Protein AF-A0A3B8KZ65-F1 (afdb_monomer_lite)

Secondary structure (DSSP, 8-state):
-----GGG-EEEEEEETTTS--S--SS--S-SEEEEEEEEEEEEEEE-TTT--EEEEEEEPP---B-TT-SS--B-SS-TT-

Sequence (82 aa):
MNTFDFNRSFFTFRIDTLVKQPLTVTHKPPFSLNNARIPIECRCVVTEKATDQAQSFVLGASCKTERVGVEGDIWLEPNADF

pLDDT: mean 85.9, std 10.55, range [49.09, 98.19]

Structure (mmCIF, N/CA/C/O backbone):
data_AF-A0A3B8KZ65-F1
#
_entry.id   AF-A0A3B8KZ65-F1
#
loop_
_atom_site.group_PDB
_atom_site.id
_atom_site.type_symbol
_atom_site.label_atom_id
_atom_site.label_alt_id
_atom_site.label_comp_id
_atom_site.label_asym_id
_atom_site.label_entity_id
_atom_site.label_seq_id
_atom_site.pdbx_PDB_ins_code
_atom_site.Cartn_x
_atom_site.Cartn_y
_atom_site.Cartn_z
_atom_site.occupancy
_atom_site.B_iso_or_equiv
_atom_site.auth_seq_id
_atom_site.auth_comp_id
_atom_site.auth_asym_id
_atom_site.auth_atom_id
_atom_site.pdbx_PDB_model_num
ATOM 1 N N . MET A 1 1 ? -26.676 -3.735 4.922 1.00 49.09 1 MET A N 1
ATOM 2 C CA . MET A 1 1 ? -25.326 -4.143 5.361 1.00 49.09 1 MET A CA 1
ATOM 3 C C . MET A 1 1 ? -24.344 -3.239 4.643 1.00 49.09 1 MET A C 1
ATOM 5 O O . MET A 1 1 ? -24.359 -3.228 3.421 1.00 49.09 1 MET A O 1
ATOM 9 N N . ASN A 1 2 ? -23.593 -2.411 5.371 1.00 73.69 2 ASN A N 1
ATOM 10 C CA . ASN A 1 2 ? -22.533 -1.610 4.760 1.00 73.69 2 ASN A CA 1
ATOM 11 C C . ASN A 1 2 ? -21.331 -2.532 4.560 1.00 73.69 2 ASN A C 1
ATOM 13 O O . ASN A 1 2 ? -20.724 -2.968 5.535 1.00 73.69 2 ASN A O 1
ATOM 17 N N . THR A 1 3 ? -21.050 -2.882 3.311 1.00 81.69 3 THR A N 1
ATOM 18 C CA . THR A 1 3 ? -19.904 -3.718 2.948 1.00 81.69 3 THR A CA 1
ATOM 19 C C . THR A 1 3 ? -18.718 -2.819 2.628 1.00 81.69 3 THR A C 1
ATOM 21 O O . THR A 1 3 ? -18.872 -1.809 1.942 1.00 81.69 3 THR A O 1
ATOM 24 N N . PHE A 1 4 ? -17.535 -3.176 3.121 1.00 84.56 4 PHE A N 1
ATOM 25 C CA . PHE A 1 4 ? -16.300 -2.490 2.756 1.00 84.56 4 PHE A CA 1
ATOM 26 C C . PHE A 1 4 ? -15.869 -2.898 1.342 1.00 84.56 4 PHE A C 1
ATOM 28 O O . PHE A 1 4 ? -15.765 -4.088 1.051 1.00 84.56 4 PHE A O 1
ATOM 35 N N . ASP A 1 5 ? -15.605 -1.918 0.474 1.00 88.12 5 ASP A N 1
ATOM 36 C CA . ASP A 1 5 ? -15.049 -2.151 -0.864 1.00 88.12 5 ASP A CA 1
ATOM 37 C C . ASP A 1 5 ? -13.530 -1.933 -0.857 1.00 88.12 5 ASP A C 1
ATOM 39 O O . ASP A 1 5 ? -13.018 -0.839 -1.125 1.00 88.12 5 ASP A O 1
ATOM 43 N N . PHE A 1 6 ? -12.792 -2.991 -0.527 1.00 88.31 6 PHE A N 1
ATOM 44 C CA . PHE A 1 6 ? -11.331 -2.951 -0.522 1.00 88.31 6 PHE A CA 1
ATOM 45 C C . PHE A 1 6 ? -10.730 -2.855 -1.934 1.00 88.31 6 PHE A C 1
ATOM 47 O O . PHE A 1 6 ? -9.656 -2.281 -2.088 1.00 88.31 6 PHE A O 1
ATOM 54 N N . ASN A 1 7 ? -11.447 -3.275 -2.988 1.00 87.19 7 ASN A N 1
ATOM 55 C CA . ASN A 1 7 ? -10.958 -3.169 -4.374 1.00 87.19 7 ASN A CA 1
ATOM 56 C C . ASN A 1 7 ? -10.783 -1.717 -4.837 1.00 87.19 7 ASN A C 1
ATOM 58 O O . ASN A 1 7 ? -10.076 -1.451 -5.810 1.00 87.19 7 ASN A O 1
ATOM 62 N N . ARG A 1 8 ? -11.440 -0.772 -4.159 1.00 90.75 8 ARG A N 1
ATOM 63 C CA . ARG A 1 8 ? -11.351 0.665 -4.446 1.00 90.75 8 ARG A CA 1
ATOM 64 C C . ARG A 1 8 ? -10.716 1.469 -3.313 1.00 90.75 8 ARG A C 1
ATOM 66 O O . ARG A 1 8 ? -10.762 2.697 -3.340 1.00 90.75 8 ARG A O 1
ATOM 73 N N . SER A 1 9 ? -10.114 0.795 -2.336 1.00 92.56 9 SER A N 1
ATOM 74 C CA . SER A 1 9 ? -9.513 1.421 -1.160 1.00 92.56 9 SER A CA 1
ATOM 75 C C . SER A 1 9 ? -7.991 1.410 -1.268 1.00 92.56 9 SER A C 1
ATOM 77 O O . SER A 1 9 ? -7.366 0.352 -1.262 1.00 92.56 9 SER A O 1
ATOM 79 N N . PHE A 1 10 ? -7.383 2.596 -1.342 1.00 93.62 10 PHE A N 1
ATOM 80 C CA . PHE A 1 10 ? -5.939 2.746 -1.526 1.00 93.62 10 PHE A CA 1
ATOM 81 C C . PHE A 1 10 ? -5.355 3.768 -0.554 1.00 93.62 10 PHE A C 1
ATOM 83 O O . PHE A 1 10 ? -5.931 4.833 -0.339 1.00 93.62 10 PHE A O 1
ATOM 90 N N . PHE A 1 11 ? -4.165 3.479 -0.037 1.00 92.38 11 PHE A N 1
ATOM 91 C CA . PHE A 1 11 ? -3.283 4.481 0.545 1.00 92.38 11 PHE A CA 1
ATOM 92 C C . PHE A 1 11 ? -2.391 5.054 -0.556 1.00 92.38 11 PHE A C 1
ATOM 94 O O . PHE A 1 11 ? -1.621 4.322 -1.177 1.00 92.38 11 PHE A O 1
ATOM 101 N N . THR A 1 12 ? -2.501 6.353 -0.819 1.00 92.88 12 THR A N 1
ATOM 102 C CA . THR A 1 12 ? -1.727 7.041 -1.860 1.00 92.88 12 THR A CA 1
ATOM 103 C C . THR A 1 12 ? -0.694 7.961 -1.240 1.00 92.88 12 THR A C 1
ATOM 105 O O . THR A 1 12 ? -1.013 8.721 -0.325 1.00 92.88 12 THR A O 1
ATOM 108 N N . PHE A 1 13 ? 0.522 7.948 -1.770 1.00 91.44 13 PHE A N 1
ATOM 109 C CA . PHE A 1 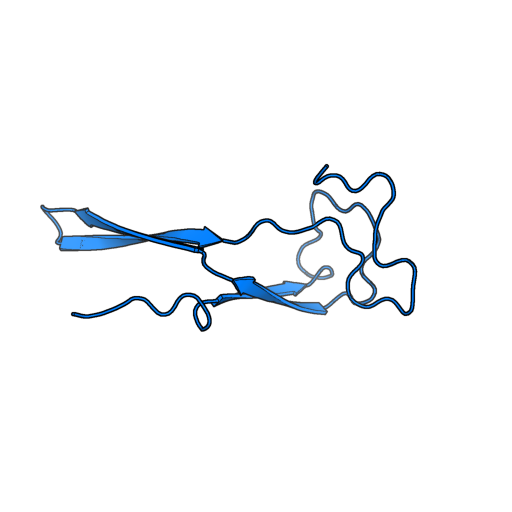13 ? 1.605 8.791 -1.282 1.00 91.44 13 PHE A CA 1
ATOM 110 C C . PHE A 1 13 ? 2.585 9.126 -2.401 1.00 91.44 13 PHE A C 1
ATOM 112 O O . PHE A 1 13 ? 2.641 8.469 -3.442 1.00 91.44 13 PHE A O 1
ATOM 119 N N . ARG A 1 14 ? 3.367 10.180 -2.177 1.00 92.50 14 ARG A N 1
ATOM 120 C CA . ARG A 1 14 ? 4.409 10.619 -3.097 1.00 92.50 14 ARG A CA 1
ATOM 121 C C . ARG A 1 14 ? 5.774 10.251 -2.543 1.00 92.50 14 ARG A C 1
ATOM 123 O O . ARG A 1 14 ? 6.065 10.510 -1.379 1.00 92.50 14 ARG A O 1
ATOM 130 N N . ILE A 1 15 ? 6.599 9.687 -3.409 1.00 90.31 15 ILE A N 1
ATOM 131 C CA . ILE A 1 15 ? 8.007 9.415 -3.162 1.00 90.31 15 ILE A CA 1
ATOM 132 C C . ILE A 1 15 ? 8.797 10.438 -3.971 1.00 90.31 15 ILE A C 1
ATOM 134 O O . ILE A 1 15 ? 8.627 10.520 -5.186 1.00 90.31 15 ILE A O 1
ATOM 138 N N . ASP A 1 16 ? 9.642 11.207 -3.291 1.00 93.62 16 ASP A N 1
ATOM 139 C CA . ASP A 1 16 ? 10.608 12.111 -3.909 1.00 93.62 16 ASP A CA 1
ATOM 140 C C . ASP A 1 16 ? 11.988 11.817 -3.322 1.00 93.62 16 ASP A C 1
ATOM 142 O O . ASP A 1 16 ? 12.281 12.161 -2.172 1.00 93.62 16 ASP A O 1
ATOM 146 N N . THR A 1 17 ? 12.829 11.149 -4.107 1.00 91.69 17 THR A N 1
ATOM 147 C CA . THR A 1 17 ? 14.161 10.741 -3.662 1.00 91.69 17 THR A CA 1
ATOM 148 C C . THR A 1 17 ? 15.132 11.916 -3.567 1.00 91.69 17 THR A C 1
ATOM 150 O O . THR A 1 17 ? 16.127 11.812 -2.854 1.00 91.69 17 THR A O 1
ATOM 153 N N . LEU A 1 18 ? 14.851 13.054 -4.210 1.00 94.38 18 LEU A N 1
ATOM 154 C CA . LEU A 1 18 ? 15.674 14.260 -4.075 1.00 94.38 18 LEU A CA 1
ATOM 155 C C . LEU A 1 18 ? 15.401 14.982 -2.751 1.00 94.38 18 LEU A C 1
ATOM 157 O O . LEU A 1 18 ? 16.305 15.610 -2.208 1.00 94.38 18 LEU A O 1
ATOM 161 N N . VAL A 1 19 ? 14.184 14.860 -2.213 1.00 96.12 19 VAL A N 1
ATOM 162 C CA . VAL A 1 19 ? 13.806 15.423 -0.906 1.00 96.12 19 VAL A CA 1
ATOM 163 C C . VAL A 1 19 ? 14.157 14.472 0.239 1.00 96.12 19 VAL A C 1
ATOM 165 O O . VAL A 1 19 ? 14.708 14.898 1.254 1.00 96.12 19 VAL A O 1
ATOM 168 N N . LYS A 1 20 ? 13.832 13.181 0.102 1.00 91.94 20 LYS A N 1
ATOM 169 C CA . LYS A 1 20 ? 14.100 12.163 1.123 1.00 91.94 20 LYS A CA 1
ATOM 170 C C . LYS A 1 20 ? 14.498 10.845 0.469 1.00 91.94 20 LYS A C 1
ATOM 172 O O . LYS A 1 20 ? 13.665 10.137 -0.094 1.00 91.94 20 LYS A O 1
ATOM 177 N N . GLN A 1 21 ? 15.771 10.491 0.603 1.00 87.88 21 GLN A N 1
ATOM 178 C CA . GLN A 1 21 ? 16.286 9.216 0.112 1.00 87.88 21 GLN A CA 1
ATOM 179 C C . GLN A 1 21 ? 15.715 8.035 0.924 1.00 87.88 21 GLN A C 1
ATOM 181 O O . GLN A 1 21 ? 15.627 8.129 2.155 1.00 87.88 21 GLN A O 1
ATOM 186 N N . PRO A 1 22 ? 15.326 6.923 0.270 1.00 84.75 22 PRO A N 1
ATOM 187 C CA . PRO A 1 22 ? 14.965 5.690 0.961 1.00 84.75 22 PRO A CA 1
ATOM 188 C C . PRO A 1 22 ? 16.148 5.148 1.771 1.00 84.75 22 PRO A C 1
ATOM 190 O O . PRO A 1 22 ? 17.286 5.186 1.310 1.00 84.75 22 PRO A O 1
ATOM 193 N N . LEU A 1 23 ? 15.874 4.610 2.962 1.00 85.00 23 LEU A N 1
ATOM 194 C CA . LEU A 1 23 ? 16.907 3.973 3.792 1.00 85.00 23 LEU A CA 1
ATOM 195 C C . LEU A 1 23 ? 17.383 2.647 3.192 1.00 85.00 23 LEU A C 1
ATOM 197 O O . LEU A 1 23 ? 18.557 2.304 3.289 1.00 85.00 23 LEU A O 1
ATOM 201 N N . THR A 1 24 ? 16.466 1.906 2.576 1.00 79.69 24 THR A N 1
ATOM 202 C CA . THR A 1 24 ? 16.734 0.626 1.929 1.00 79.69 24 THR A CA 1
ATOM 203 C C . THR A 1 24 ? 16.159 0.658 0.525 1.00 79.69 24 THR A C 1
ATOM 205 O O . THR A 1 24 ? 14.994 0.992 0.309 1.00 79.69 24 THR A O 1
ATOM 208 N N . VAL A 1 25 ? 17.000 0.339 -0.452 1.00 78.56 25 VAL A N 1
ATOM 209 C CA . VAL A 1 25 ? 16.595 0.233 -1.846 1.00 78.56 25 VAL A CA 1
ATOM 210 C C . VAL A 1 25 ? 17.437 -0.840 -2.519 1.00 78.56 25 VAL A C 1
ATOM 212 O O . VAL A 1 25 ? 18.662 -0.793 -2.475 1.00 78.56 25 VAL A O 1
ATOM 215 N N . THR A 1 26 ? 16.779 -1.824 -3.126 1.00 76.12 26 THR A N 1
ATOM 216 C CA . THR A 1 26 ? 17.476 -2.908 -3.830 1.00 76.12 26 THR A CA 1
ATOM 217 C C . THR A 1 26 ? 18.002 -2.437 -5.187 1.00 76.12 26 THR A C 1
ATOM 219 O O . THR A 1 26 ? 19.090 -2.818 -5.598 1.00 76.12 26 THR A O 1
ATOM 222 N N . HIS A 1 27 ? 17.251 -1.568 -5.875 1.00 79.00 27 HIS A N 1
ATOM 223 C CA . HIS A 1 27 ? 17.591 -1.059 -7.205 1.00 79.00 27 HIS A CA 1
ATOM 224 C C . HIS A 1 27 ? 17.289 0.429 -7.321 1.00 79.00 27 HIS A C 1
ATOM 226 O O . HIS A 1 27 ? 16.257 0.896 -6.842 1.00 79.00 27 HIS A O 1
ATOM 232 N N . LYS A 1 28 ? 18.148 1.171 -8.024 1.00 81.56 28 LYS A N 1
ATOM 233 C CA . LYS A 1 28 ? 17.902 2.586 -8.309 1.00 81.56 28 LYS A CA 1
ATOM 234 C C . LYS A 1 28 ? 16.553 2.748 -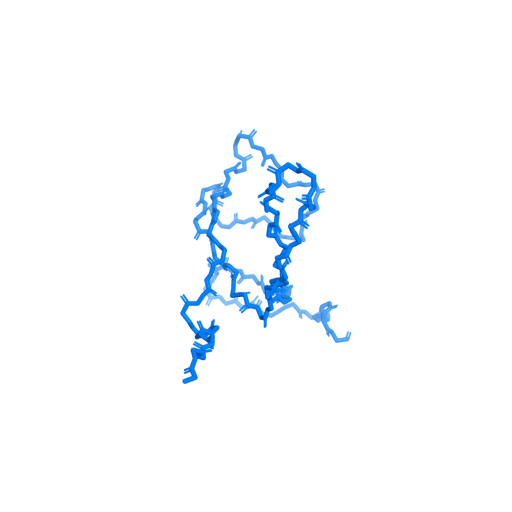9.039 1.00 81.56 28 LYS A C 1
ATOM 236 O O . LYS A 1 28 ? 16.398 2.161 -10.112 1.00 81.56 28 LYS A O 1
ATOM 241 N N . PRO A 1 29 ? 15.606 3.543 -8.507 1.00 81.94 29 PRO A N 1
ATOM 242 C CA . PRO A 1 29 ? 14.343 3.804 -9.187 1.00 81.94 29 PRO A CA 1
ATOM 243 C C . PRO A 1 29 ? 14.570 4.485 -10.547 1.00 81.94 29 PRO A C 1
ATOM 245 O O . PRO A 1 29 ? 15.495 5.297 -10.663 1.00 81.94 29 PRO A O 1
ATOM 248 N N . PRO A 1 30 ? 13.727 4.215 -11.561 1.00 84.12 30 PRO A N 1
ATOM 249 C CA . PRO A 1 30 ? 13.854 4.842 -12.879 1.00 84.12 30 PRO A CA 1
ATOM 250 C C . PRO A 1 30 ? 13.591 6.355 -12.839 1.00 84.12 30 PRO A C 1
ATOM 252 O O . PRO A 1 30 ? 14.145 7.103 -13.641 1.00 84.12 30 PRO A O 1
ATOM 255 N N . PHE A 1 31 ? 12.796 6.815 -11.869 1.00 88.12 31 PHE A N 1
ATOM 256 C CA . PHE A 1 31 ? 12.461 8.222 -11.665 1.00 88.12 31 PHE A CA 1
ATOM 257 C C . PHE A 1 31 ? 12.704 8.627 -10.214 1.00 88.12 31 PHE A C 1
ATOM 259 O O . PHE A 1 31 ? 12.499 7.836 -9.293 1.00 88.12 31 PHE A O 1
ATOM 266 N N . SER A 1 32 ? 13.106 9.880 -9.998 1.00 91.06 32 SER A N 1
ATOM 267 C CA . SER A 1 32 ? 13.240 10.433 -8.648 1.00 91.06 32 SER A CA 1
ATOM 268 C C . SER A 1 32 ? 11.897 10.756 -7.995 1.00 91.06 32 SER A C 1
ATOM 270 O O . SER A 1 32 ? 11.804 10.738 -6.770 1.00 91.06 32 SER A O 1
ATOM 272 N N . LEU A 1 33 ? 10.865 11.023 -8.802 1.00 92.06 33 LEU A N 1
ATOM 273 C CA . LEU A 1 33 ? 9.522 11.371 -8.357 1.00 92.06 33 LEU A CA 1
ATOM 274 C C . LEU A 1 33 ? 8.523 10.297 -8.792 1.00 92.06 33 LEU A C 1
ATOM 276 O O . LEU A 1 33 ? 8.390 10.017 -9.982 1.00 92.06 33 LEU A O 1
ATOM 280 N N . ASN A 1 34 ? 7.792 9.731 -7.835 1.00 87.75 34 ASN A N 1
ATOM 281 C CA . ASN A 1 34 ? 6.777 8.715 -8.093 1.00 87.75 34 ASN A CA 1
ATOM 282 C C . ASN A 1 34 ? 5.529 8.950 -7.228 1.00 87.75 34 ASN A C 1
ATOM 284 O O . ASN A 1 34 ? 5.638 9.244 -6.038 1.00 87.75 34 ASN A O 1
ATOM 288 N N . ASN A 1 35 ? 4.338 8.793 -7.810 1.00 90.75 35 ASN A N 1
ATOM 289 C CA . ASN A 1 35 ? 3.084 8.757 -7.055 1.00 90.75 35 ASN A CA 1
ATOM 290 C C . ASN A 1 35 ? 2.655 7.295 -6.933 1.00 90.75 35 ASN A C 1
ATOM 292 O O . ASN A 1 35 ? 2.215 6.683 -7.905 1.00 90.75 35 ASN A O 1
ATOM 296 N N . ALA A 1 36 ? 2.805 6.744 -5.734 1.00 87.62 36 ALA A N 1
ATOM 297 C CA . ALA A 1 36 ? 2.530 5.350 -5.443 1.00 87.62 36 ALA A CA 1
ATOM 298 C C . ALA A 1 36 ? 1.157 5.183 -4.784 1.00 87.62 36 ALA A C 1
ATOM 300 O O . ALA A 1 36 ? 0.619 6.097 -4.147 1.00 87.62 36 ALA A O 1
ATOM 301 N N . ARG A 1 37 ? 0.605 3.975 -4.915 1.00 91.06 37 ARG A N 1
ATOM 302 C CA . ARG A 1 37 ? -0.588 3.545 -4.188 1.00 91.06 37 ARG A CA 1
ATOM 303 C C . ARG A 1 37 ? -0.400 2.133 -3.652 1.00 91.06 37 ARG A C 1
ATOM 305 O O . ARG A 1 37 ? 0.153 1.290 -4.349 1.00 91.06 37 ARG A O 1
ATOM 312 N N . ILE A 1 38 ? -0.904 1.884 -2.450 1.00 90.94 38 ILE A N 1
ATOM 313 C CA . ILE A 1 38 ? -0.954 0.560 -1.827 1.00 90.94 38 ILE A CA 1
ATOM 314 C C . ILE A 1 38 ? -2.430 0.209 -1.590 1.00 90.94 38 ILE A C 1
ATOM 316 O O . ILE A 1 38 ? -3.124 0.993 -0.932 1.00 90.94 38 ILE A O 1
ATOM 320 N N . PRO A 1 39 ? -2.941 -0.915 -2.127 1.00 93.25 39 PRO A N 1
ATOM 321 C CA . PRO A 1 39 ? -4.265 -1.423 -1.775 1.00 93.25 39 PRO A CA 1
ATOM 322 C C . PRO A 1 39 ? -4.383 -1.662 -0.268 1.00 93.25 39 PRO A C 1
ATOM 324 O O . PRO A 1 39 ? -3.443 -2.147 0.361 1.00 93.25 39 PRO A O 1
ATOM 327 N N . ILE A 1 40 ? -5.529 -1.319 0.312 1.00 94.38 40 ILE A N 1
ATOM 328 C CA . ILE A 1 40 ? -5.824 -1.587 1.722 1.00 94.38 40 ILE A CA 1
ATOM 329 C C . ILE A 1 40 ? -6.585 -2.907 1.808 1.00 94.38 40 ILE A C 1
ATOM 331 O O . ILE A 1 40 ? -7.608 -3.069 1.151 1.00 94.38 40 ILE A O 1
ATOM 335 N N . GLU A 1 41 ? -6.118 -3.819 2.653 1.00 93.31 41 GLU A N 1
ATOM 336 C CA . GLU A 1 41 ? -6.735 -5.134 2.865 1.00 93.31 41 GLU A CA 1
ATOM 337 C C . GLU A 1 41 ? -7.597 -5.171 4.133 1.00 93.31 41 GLU A C 1
ATOM 339 O O . GLU A 1 41 ? -8.525 -5.969 4.242 1.00 93.31 41 GLU A O 1
ATOM 344 N N . CYS A 1 42 ? -7.311 -4.297 5.105 1.00 92.69 42 CYS A N 1
ATOM 345 C CA . CYS A 1 42 ? -8.068 -4.199 6.350 1.00 92.69 42 CYS A CA 1
ATOM 346 C C . CYS A 1 42 ? -7.990 -2.787 6.945 1.00 92.69 42 CYS A C 1
ATOM 348 O O . CYS A 1 42 ? -6.990 -2.084 6.786 1.00 92.69 42 CYS A O 1
ATOM 350 N N . ARG A 1 43 ? -9.035 -2.382 7.676 1.00 92.56 43 ARG A N 1
ATOM 351 C CA . ARG A 1 43 ? -9.067 -1.147 8.468 1.00 92.56 43 ARG A CA 1
ATOM 352 C C . ARG A 1 43 ? -9.608 -1.431 9.865 1.00 92.56 43 ARG A C 1
ATOM 354 O O . ARG A 1 43 ? -10.686 -1.996 10.011 1.00 92.56 43 ARG A O 1
ATOM 361 N N . CYS A 1 44 ? -8.895 -0.951 10.875 1.00 94.25 44 CYS A N 1
ATOM 362 C CA . CYS A 1 44 ? -9.334 -0.908 12.263 1.00 94.25 44 CYS A CA 1
ATOM 363 C C . CYS A 1 44 ? -9.507 0.553 12.689 1.00 94.25 44 CYS A C 1
ATOM 365 O O . CYS A 1 44 ? -8.680 1.402 12.353 1.00 94.25 44 CYS A O 1
ATOM 367 N N . VAL A 1 45 ? -10.581 0.856 13.415 1.00 95.31 45 VAL A N 1
ATOM 368 C CA . VAL A 1 45 ? -10.799 2.172 14.023 1.00 95.31 45 VAL A CA 1
ATOM 369 C C . VAL A 1 45 ? -10.847 1.983 15.528 1.00 95.31 45 VAL A C 1
ATOM 371 O O . VAL A 1 45 ? -11.648 1.197 16.028 1.00 95.31 45 VAL A O 1
ATOM 374 N N . VAL A 1 46 ? -9.981 2.699 16.236 1.00 97.25 46 VAL A N 1
ATOM 375 C CA . VAL A 1 46 ? -9.947 2.723 17.696 1.00 97.25 46 VAL A CA 1
ATOM 376 C C . VAL A 1 46 ? -10.457 4.080 18.143 1.00 97.25 46 VAL A C 1
ATOM 378 O O . VAL A 1 46 ? -9.871 5.097 17.779 1.00 97.25 46 VAL A O 1
ATOM 381 N N . THR A 1 47 ? -11.535 4.084 18.921 1.00 98.19 47 THR A N 1
ATOM 382 C CA . THR A 1 47 ? -12.101 5.301 19.509 1.00 98.19 47 THR A CA 1
ATOM 383 C C . THR A 1 47 ? -11.788 5.344 21.000 1.00 98.19 47 THR A C 1
ATOM 385 O O . THR A 1 47 ? -12.116 4.411 21.739 1.00 98.19 47 THR A O 1
ATOM 388 N N . GLU A 1 48 ? -11.158 6.423 21.454 1.00 97.62 48 GLU A N 1
ATOM 389 C CA . GLU A 1 48 ? -10.961 6.695 22.871 1.00 97.62 48 GLU A CA 1
ATOM 390 C C . GLU A 1 48 ? -12.290 7.112 23.508 1.00 97.62 48 GLU A C 1
ATOM 392 O O . GLU A 1 48 ? -12.890 8.113 23.136 1.00 97.62 48 GLU A O 1
ATOM 397 N N . LYS A 1 49 ? -12.743 6.376 24.525 1.00 97.00 49 LYS A N 1
ATOM 398 C CA . LYS A 1 49 ? -14.061 6.609 25.138 1.00 97.00 49 LYS A CA 1
ATOM 399 C C . LYS A 1 49 ? -14.199 7.959 25.848 1.00 97.00 49 LYS A C 1
ATOM 401 O O . LYS A 1 49 ? -15.310 8.458 25.960 1.00 97.00 49 LYS A O 1
ATOM 406 N N . ALA A 1 50 ? -13.108 8.503 26.387 1.00 97.31 50 ALA A N 1
ATOM 407 C CA . ALA A 1 50 ? -13.149 9.718 27.202 1.00 97.31 50 ALA A CA 1
ATOM 408 C C . ALA A 1 50 ? -13.203 10.999 26.357 1.00 97.31 50 ALA A C 1
ATOM 410 O O . ALA A 1 50 ? -13.842 11.969 26.755 1.00 97.31 50 ALA A O 1
ATOM 411 N N . THR A 1 51 ? -12.537 10.998 25.203 1.00 97.31 51 THR A N 1
ATOM 412 C CA . THR A 1 51 ? -12.407 12.169 24.323 1.00 97.31 51 THR A CA 1
ATOM 413 C C . THR A 1 51 ? -13.195 12.029 23.023 1.00 97.31 51 THR A C 1
ATOM 415 O O . THR A 1 51 ? -13.288 12.993 22.267 1.00 97.31 51 THR A O 1
ATOM 418 N N . ASP A 1 52 ? -13.718 10.829 22.750 1.00 96.56 52 ASP A N 1
ATOM 419 C CA . ASP A 1 52 ? -14.310 10.414 21.476 1.00 96.56 52 ASP A CA 1
ATOM 420 C C . ASP 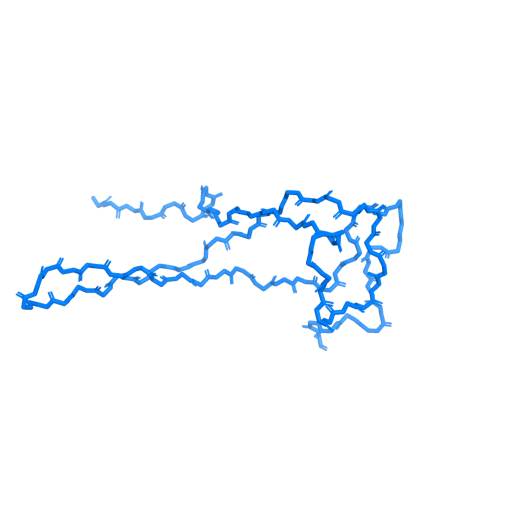A 1 52 ? -13.350 10.542 20.273 1.00 96.56 52 ASP A C 1
ATOM 422 O O . ASP A 1 52 ? -13.758 10.519 19.111 1.00 96.56 52 ASP A O 1
ATOM 426 N N . GLN A 1 53 ? -12.039 10.660 20.524 1.00 97.38 53 GLN A N 1
ATOM 427 C CA . GLN A 1 53 ? -11.044 10.711 19.457 1.00 97.38 53 GLN A CA 1
ATOM 428 C C . GLN A 1 53 ? -10.904 9.349 18.784 1.00 97.38 53 GLN A C 1
ATOM 430 O O . GLN A 1 53 ? -10.694 8.330 19.441 1.00 97.38 53 GLN A O 1
ATOM 435 N N . ALA A 1 54 ? -10.969 9.339 17.454 1.00 97.44 54 ALA A N 1
ATOM 436 C CA . ALA A 1 54 ? -10.831 8.136 16.650 1.00 97.44 54 ALA A CA 1
ATOM 437 C C . ALA A 1 54 ? -9.504 8.121 15.886 1.00 97.44 54 ALA A C 1
ATOM 439 O O . ALA A 1 54 ? -9.171 9.061 15.163 1.00 97.44 54 ALA A O 1
ATOM 440 N N . GLN A 1 55 ? -8.787 7.003 15.971 1.00 97.44 55 GLN A N 1
ATOM 441 C CA . GLN A 1 55 ? -7.596 6.729 15.176 1.00 97.44 55 GLN A CA 1
ATOM 442 C C . GLN A 1 55 ? -7.843 5.540 14.249 1.00 97.44 55 GLN A C 1
ATOM 444 O O 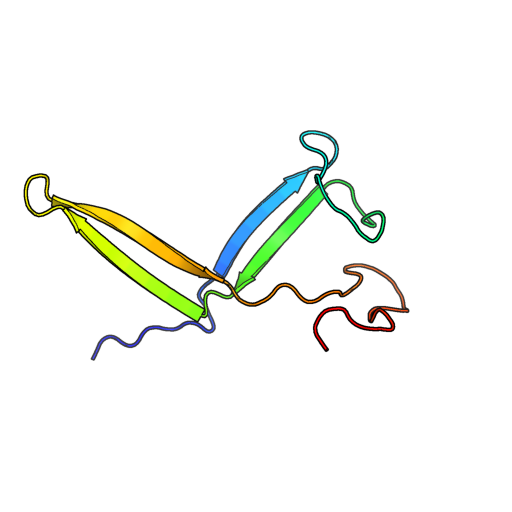. GLN A 1 55 ? -8.402 4.518 14.646 1.00 97.44 55 GLN A O 1
ATOM 449 N N . SER A 1 56 ? -7.429 5.677 12.989 1.00 95.12 56 SER A N 1
ATOM 450 C CA . SER A 1 56 ? -7.522 4.606 11.997 1.00 95.12 56 SER A CA 1
ATOM 451 C C . SER A 1 56 ? -6.173 3.929 11.803 1.00 95.12 56 SER A C 1
ATOM 453 O O . SER A 1 56 ? -5.160 4.592 11.595 1.00 95.12 56 SER A O 1
ATOM 455 N N . PHE A 1 57 ? -6.195 2.604 11.803 1.00 95.12 57 PHE A N 1
ATOM 456 C CA . PHE A 1 57 ? -5.085 1.738 11.440 1.00 95.12 57 PHE A CA 1
ATOM 457 C C . PHE A 1 57 ? -5.481 0.968 10.187 1.00 95.12 57 PHE A C 1
ATOM 459 O O . PHE A 1 57 ? -6.615 0.500 10.076 1.00 95.12 57 PHE A O 1
ATOM 466 N N . VAL A 1 58 ? -4.566 0.850 9.232 1.00 93.62 58 VAL A N 1
ATOM 467 C CA . VAL A 1 58 ? -4.811 0.148 7.970 1.00 93.62 58 VAL A CA 1
ATOM 468 C C . VAL A 1 58 ? -3.713 -0.872 7.729 1.00 93.62 58 VAL A C 1
ATOM 470 O O . VAL A 1 58 ? -2.543 -0.600 7.994 1.00 93.62 58 VAL A O 1
ATOM 473 N N . LEU A 1 59 ? -4.104 -2.039 7.226 1.00 94.25 59 LEU A N 1
ATOM 474 C CA . LEU A 1 59 ? -3.181 -3.025 6.683 1.00 94.25 59 LEU A CA 1
ATOM 475 C C . LEU A 1 59 ? -3.113 -2.812 5.173 1.00 94.25 59 LEU A C 1
ATOM 477 O O . LEU A 1 59 ? -4.126 -2.945 4.485 1.00 94.25 59 LEU A O 1
ATOM 481 N N . GLY A 1 60 ? -1.938 -2.428 4.682 1.00 92.12 60 GLY A N 1
ATOM 482 C CA . GLY A 1 60 ? -1.661 -2.353 3.252 1.00 92.12 60 GLY A CA 1
ATOM 483 C C . GLY A 1 60 ? -1.194 -3.700 2.710 1.00 92.12 60 GLY A C 1
ATOM 484 O O . GLY A 1 60 ? -0.579 -4.475 3.442 1.00 92.12 60 GLY A O 1
ATOM 485 N N . ALA A 1 61 ? -1.451 -3.943 1.429 1.00 89.44 61 ALA A N 1
ATOM 486 C CA . ALA A 1 61 ? -0.934 -5.110 0.729 1.00 89.44 61 ALA A CA 1
ATOM 487 C C . ALA A 1 61 ? 0.605 -5.174 0.784 1.00 89.44 61 ALA A C 1
ATOM 489 O O . ALA A 1 61 ? 1.293 -4.146 0.796 1.00 89.44 61 ALA A O 1
ATOM 490 N N . SER A 1 62 ? 1.141 -6.397 0.782 1.00 81.56 62 SER A N 1
ATOM 491 C CA . SER A 1 62 ? 2.584 -6.659 0.712 1.00 81.56 62 SER A CA 1
ATOM 492 C C . SER A 1 62 ? 3.178 -6.028 -0.554 1.00 81.56 62 SER A C 1
ATOM 494 O O . SER A 1 62 ? 2.729 -6.294 -1.670 1.00 81.56 62 SER A O 1
ATOM 496 N N . CYS A 1 63 ? 4.185 -5.171 -0.369 1.00 72.88 63 CYS A N 1
ATOM 497 C CA . CYS A 1 63 ? 4.951 -4.604 -1.471 1.00 72.88 63 CYS A CA 1
ATOM 498 C C . CYS A 1 63 ? 5.868 -5.694 -2.024 1.00 72.88 63 CYS A C 1
ATOM 500 O O . CYS A 1 63 ? 6.792 -6.116 -1.328 1.00 72.88 63 CYS A O 1
ATOM 502 N N . LYS A 1 64 ? 5.590 -6.151 -3.247 1.00 71.94 64 LYS A N 1
ATOM 503 C CA . LYS A 1 64 ? 6.389 -7.190 -3.888 1.00 71.94 64 LYS A CA 1
ATOM 504 C C . LYS A 1 64 ? 7.731 -6.653 -4.350 1.00 71.94 64 LYS A C 1
ATOM 506 O O . LYS A 1 64 ? 7.842 -5.481 -4.713 1.00 71.94 64 LYS A O 1
ATOM 511 N N . THR A 1 65 ? 8.751 -7.507 -4.349 1.00 68.06 65 THR A N 1
ATOM 512 C CA . THR A 1 65 ? 10.090 -7.135 -4.838 1.00 68.06 65 THR A CA 1
ATOM 513 C C . THR A 1 65 ? 10.173 -7.084 -6.367 1.00 68.06 65 THR A C 1
ATOM 515 O O . THR A 1 65 ? 10.978 -7.758 -7.001 1.00 68.06 65 THR A O 1
ATOM 518 N N . GLU A 1 66 ? 9.330 -6.253 -6.977 1.00 75.69 66 GLU A N 1
ATOM 519 C CA . GLU A 1 66 ? 9.338 -5.976 -8.410 1.00 75.69 66 GLU A CA 1
ATOM 520 C C . GLU A 1 66 ? 10.127 -4.703 -8.741 1.00 75.69 66 GLU A C 1
ATOM 522 O O . GLU A 1 66 ? 10.146 -3.714 -7.999 1.00 75.69 66 GLU A O 1
ATOM 527 N N . ARG A 1 67 ? 10.775 -4.706 -9.904 1.00 79.50 67 ARG A N 1
ATOM 528 C CA . ARG A 1 67 ? 11.309 -3.496 -10.522 1.00 79.50 67 ARG A CA 1
ATOM 529 C C . ARG A 1 67 ? 10.155 -2.779 -11.212 1.00 79.50 67 ARG A C 1
ATOM 531 O O . ARG A 1 67 ? 9.687 -3.190 -12.268 1.00 79.50 67 ARG A O 1
ATOM 538 N N . VAL A 1 68 ? 9.693 -1.688 -10.609 1.00 77.75 68 VAL A N 1
ATOM 539 C CA . VAL A 1 68 ? 8.604 -0.873 -11.161 1.00 77.75 68 VAL A CA 1
ATOM 540 C C . VAL A 1 68 ? 9.155 0.119 -12.188 1.00 77.75 68 VAL A C 1
ATOM 542 O O . VAL A 1 68 ? 10.129 0.821 -11.911 1.00 77.75 68 VAL A O 1
ATOM 545 N N . GLY A 1 69 ? 8.506 0.219 -13.353 1.00 78.06 69 GLY A N 1
ATOM 546 C CA . GLY A 1 69 ? 8.819 1.223 -14.382 1.00 78.06 69 GLY A CA 1
ATOM 547 C C . GLY A 1 69 ? 10.025 0.893 -15.269 1.00 78.06 69 GLY A C 1
ATOM 548 O O . GLY A 1 69 ? 10.692 1.809 -15.744 1.00 78.06 69 GLY A O 1
ATOM 549 N N . VAL A 1 70 ? 10.318 -0.393 -15.469 1.00 80.75 70 VAL A N 1
ATOM 550 C CA . VAL A 1 70 ? 11.381 -0.897 -16.357 1.00 80.75 70 VAL A CA 1
ATOM 551 C C . VAL A 1 70 ? 10.782 -1.580 -17.592 1.00 80.75 70 VAL A C 1
ATOM 553 O O . VAL A 1 70 ? 9.652 -2.059 -17.541 1.00 80.75 70 VAL A O 1
ATOM 556 N N . GLU A 1 71 ? 11.532 -1.639 -18.695 1.00 84.44 71 GLU A N 1
ATOM 557 C CA . GLU A 1 71 ? 11.094 -2.304 -19.938 1.00 84.44 71 GLU A CA 1
ATOM 558 C C . GLU A 1 71 ? 11.083 -3.840 -19.835 1.00 84.44 71 GLU A C 1
ATOM 560 O O . GLU A 1 71 ? 10.337 -4.503 -20.552 1.00 84.44 71 GLU A O 1
ATOM 565 N N . GLY A 1 72 ? 11.891 -4.410 -18.936 1.00 85.06 72 GLY A N 1
ATOM 566 C CA . GLY A 1 72 ? 12.050 -5.852 -18.745 1.00 85.06 72 GLY A CA 1
ATOM 567 C C . GLY A 1 72 ? 12.714 -6.187 -17.408 1.00 85.06 72 GLY A C 1
ATOM 568 O O . GLY A 1 72 ? 13.063 -5.287 -16.644 1.00 85.06 72 GLY A O 1
ATOM 569 N N . ASP A 1 73 ? 12.871 -7.484 -17.124 1.00 82.88 73 ASP A N 1
ATOM 570 C CA . ASP A 1 73 ? 13.427 -8.005 -15.862 1.00 82.88 73 ASP A CA 1
ATOM 571 C C . ASP A 1 73 ? 12.687 -7.475 -14.624 1.00 82.88 73 ASP A C 1
ATOM 573 O O . ASP A 1 73 ? 13.290 -7.001 -13.659 1.00 82.88 73 ASP A O 1
ATOM 577 N N . ILE A 1 74 ? 11.352 -7.502 -14.691 1.00 83.81 74 ILE A N 1
ATOM 578 C CA . ILE A 1 74 ? 10.458 -6.977 -13.648 1.00 83.81 74 ILE A CA 1
ATOM 579 C C . ILE A 1 74 ? 10.640 -7.752 -12.339 1.00 83.81 74 ILE A C 1
ATOM 581 O O . ILE A 1 74 ? 10.656 -7.157 -11.263 1.00 83.81 74 ILE A O 1
ATOM 585 N N . TRP A 1 75 ? 10.796 -9.071 -12.427 1.00 82.62 75 TRP A N 1
ATOM 586 C CA . TRP A 1 75 ? 10.914 -9.949 -11.269 1.00 82.62 75 TRP A CA 1
ATOM 587 C C . TRP A 1 75 ? 12.376 -10.159 -10.900 1.00 82.62 75 TRP A C 1
ATOM 589 O O . TRP A 1 75 ? 13.215 -10.421 -11.761 1.00 82.62 75 TRP A O 1
ATOM 599 N N . LEU A 1 76 ? 12.674 -10.028 -9.610 1.00 72.44 76 LEU A N 1
ATOM 600 C CA . LEU A 1 76 ? 13.983 -10.368 -9.068 1.00 72.44 76 LEU A CA 1
ATOM 601 C C . LEU A 1 76 ? 14.063 -11.870 -8.804 1.00 72.44 76 LEU A C 1
ATOM 603 O O . LEU A 1 76 ? 13.072 -12.472 -8.403 1.00 72.44 76 LEU A O 1
ATOM 607 N N . GLU A 1 77 ? 15.248 -12.447 -9.002 1.00 74.56 77 GLU A N 1
ATOM 608 C CA . GLU A 1 77 ? 15.543 -13.848 -8.698 1.00 74.56 77 GLU A CA 1
ATOM 609 C C . GLU A 1 77 ? 16.727 -13.931 -7.711 1.00 74.56 77 GLU A C 1
ATOM 611 O O . GLU A 1 77 ? 17.826 -13.476 -8.048 1.00 74.56 77 GLU A O 1
ATOM 616 N N . PRO A 1 78 ? 16.533 -14.487 -6.498 1.00 70.38 78 PRO A N 1
ATOM 617 C CA . PRO A 1 78 ? 15.252 -14.933 -5.950 1.00 70.38 78 PRO A CA 1
ATOM 618 C C . PRO A 1 78 ? 14.354 -13.736 -5.608 1.00 70.38 78 PRO A C 1
ATOM 620 O O . PRO A 1 78 ? 14.824 -12.689 -5.155 1.00 70.38 78 PRO A O 1
ATOM 623 N N . ASN A 1 79 ? 13.049 -13.897 -5.797 1.00 63.53 79 ASN A N 1
ATOM 624 C CA . ASN A 1 79 ? 12.083 -12.914 -5.328 1.00 63.53 79 ASN A CA 1
ATOM 625 C C . ASN A 1 79 ? 12.027 -13.001 -3.795 1.00 63.53 79 ASN A C 1
ATOM 627 O O . ASN A 1 79 ? 11.817 -14.080 -3.251 1.00 63.53 79 ASN A O 1
ATOM 631 N N . ALA A 1 80 ? 12.217 -11.881 -3.093 1.00 61.56 80 ALA A N 1
ATOM 632 C CA . ALA A 1 80 ? 12.301 -11.880 -1.628 1.00 61.56 80 ALA A CA 1
ATOM 633 C C . ALA A 1 80 ? 10.971 -12.225 -0.926 1.00 61.56 80 ALA A C 1
ATOM 635 O O . ALA A 1 80 ? 10.931 -12.319 0.299 1.00 61.56 80 ALA A O 1
ATOM 636 N N . ASP A 1 81 ? 9.885 -12.369 -1.689 1.00 60.31 81 ASP A N 1
ATOM 637 C CA . ASP A 1 81 ? 8.575 -12.804 -1.212 1.00 60.31 81 ASP A CA 1
ATOM 638 C C . ASP A 1 81 ? 8.375 -14.337 -1.199 1.00 60.31 81 ASP A C 1
ATOM 640 O O . ASP A 1 81 ? 7.289 -14.769 -0.801 1.00 60.31 81 ASP A O 1
ATOM 644 N N . PHE A 1 82 ? 9.358 -15.142 -1.639 1.00 52.47 82 PHE A N 1
ATOM 645 C CA . PHE A 1 82 ? 9.304 -16.61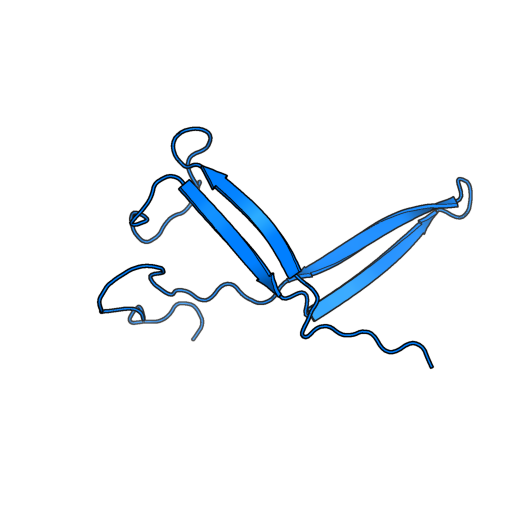6 -1.653 1.00 52.47 82 PHE A CA 1
ATOM 646 C C . PHE A 1 82 ? 10.348 -17.270 -0.742 1.00 52.47 82 PHE A C 1
ATOM 648 O O . PHE A 1 82 ? 11.503 -16.790 -0.700 1.00 52.47 82 PHE A O 1
#

Foldseek 3Di:
DDDDDLVPAKDKDKAACVVPNDPDDPDDAPDRIDIDIFGWPDKDWDADPPPRDIDIDTDTDDDWPFRPPDPDPRADVVTPVD

Radius of gyratio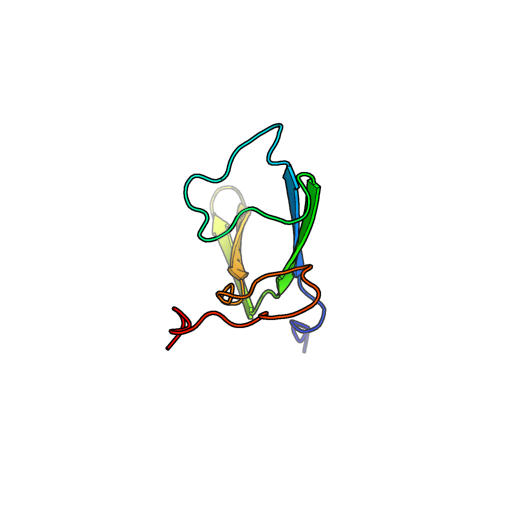n: 17.14 Å; chains: 1; bounding box: 43×32×47 Å